Protein AF-A0A929WWQ2-F1 (afdb_monomer_lite)

Foldseek 3Di:
DDPVLVLLQVLQVQLQVCQQAPNPCSQVSSCVSPVQWDWDWDDDPQKIKIKIWHFDDDPPPDSPDIRIHMDMDGNNVPDD

Organism: NCBI:txid1852361

Sequence (80 aa):
AGLTNSSLCQAVREGARAASIGEENPQTVATTVYAAGSYTLTRGDGLVTVTGTAPYQGIGGWVGGQARCSVTTIDEENLP

Secondary structure (DSSP, 8-state):
--HHHHHHHHHHHHHHHHHHTT-S-HHHHHHHH-TTSEEEEEEETTEEEEEEEEE---TTS----EEEEEEEEE-GGG--

pLDDT: mean 80.2, std 12.25, range [47.0, 91.56]

Radius of gyration: 13.49 Å; chains: 1; bounding box: 32×16×42 Å

Structure (mmCIF, N/CA/C/O backbone):
data_AF-A0A929WWQ2-F1
#
_entry.id   AF-A0A929WWQ2-F1
#
loop_
_atom_site.group_PDB
_atom_site.id
_atom_site.type_symbol
_atom_site.label_atom_id
_atom_site.label_alt_id
_atom_site.label_comp_id
_atom_site.label_asym_id
_atom_site.label_entity_id
_atom_site.label_seq_id
_atom_site.pdbx_PDB_ins_code
_atom_site.Cartn_x
_atom_site.Cartn_y
_atom_site.Cartn_z
_atom_site.occupancy
_atom_site.B_iso_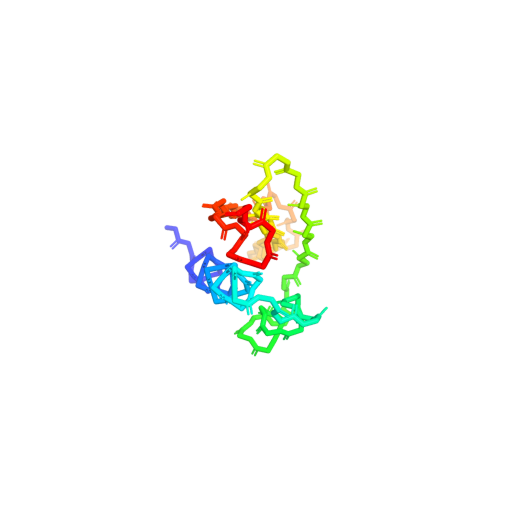or_equiv
_atom_site.auth_seq_id
_atom_site.auth_comp_id
_atom_site.auth_asym_id
_atom_site.auth_atom_id
_atom_site.pdbx_PDB_model_num
ATOM 1 N N . ALA A 1 1 ? 4.109 -12.633 -15.001 1.00 47.00 1 ALA A N 1
ATOM 2 C CA . ALA A 1 1 ? 3.867 -11.524 -14.057 1.00 47.00 1 ALA A CA 1
ATOM 3 C C . ALA A 1 1 ? 5.153 -11.311 -13.273 1.00 47.00 1 ALA A C 1
ATOM 5 O O . ALA A 1 1 ? 5.587 -12.232 -12.598 1.00 47.00 1 ALA A O 1
ATOM 6 N N . GLY A 1 2 ? 5.837 -10.189 -13.509 1.00 54.91 2 GLY A N 1
ATOM 7 C CA . GLY A 1 2 ? 7.206 -9.961 -13.038 1.00 54.91 2 GLY A CA 1
ATOM 8 C C . GLY A 1 2 ? 7.315 -9.893 -11.517 1.00 54.91 2 GLY A C 1
ATOM 9 O O . GLY A 1 2 ? 6.364 -9.490 -10.849 1.00 54.91 2 GLY A O 1
ATOM 10 N N . LEU A 1 3 ? 8.491 -10.262 -11.003 1.00 64.12 3 LEU A N 1
ATOM 11 C CA . LEU A 1 3 ? 8.883 -10.269 -9.584 1.00 64.12 3 LEU A CA 1
ATOM 12 C C . LEU A 1 3 ? 8.466 -8.991 -8.822 1.00 64.12 3 LEU A C 1
ATOM 14 O O . LEU A 1 3 ? 8.125 -9.051 -7.644 1.00 64.12 3 LEU A O 1
ATOM 18 N N . THR A 1 4 ? 8.410 -7.864 -9.533 1.00 71.94 4 THR A N 1
ATOM 19 C CA . THR A 1 4 ? 7.916 -6.546 -9.107 1.00 71.94 4 THR A CA 1
ATOM 20 C C . THR A 1 4 ? 6.478 -6.546 -8.585 1.00 71.94 4 THR A C 1
ATOM 22 O O . THR A 1 4 ? 6.182 -5.867 -7.609 1.00 71.94 4 THR A O 1
ATOM 25 N N . ASN A 1 5 ? 5.563 -7.292 -9.213 1.00 74.81 5 ASN A N 1
ATOM 26 C CA . ASN A 1 5 ? 4.161 -7.315 -8.783 1.00 74.81 5 ASN A CA 1
ATOM 27 C C . ASN A 1 5 ? 3.979 -8.128 -7.498 1.00 74.81 5 ASN A C 1
ATOM 29 O O . ASN A 1 5 ? 3.228 -7.743 -6.607 1.00 74.81 5 ASN A O 1
ATOM 33 N N . SER A 1 6 ? 4.682 -9.259 -7.401 1.00 81.94 6 SER A N 1
ATOM 34 C CA . SER A 1 6 ? 4.654 -10.114 -6.215 1.00 81.94 6 SER A CA 1
ATOM 35 C C . SER A 1 6 ? 5.259 -9.415 -5.001 1.00 81.94 6 SER A C 1
ATOM 37 O O . SER A 1 6 ? 4.650 -9.450 -3.936 1.00 81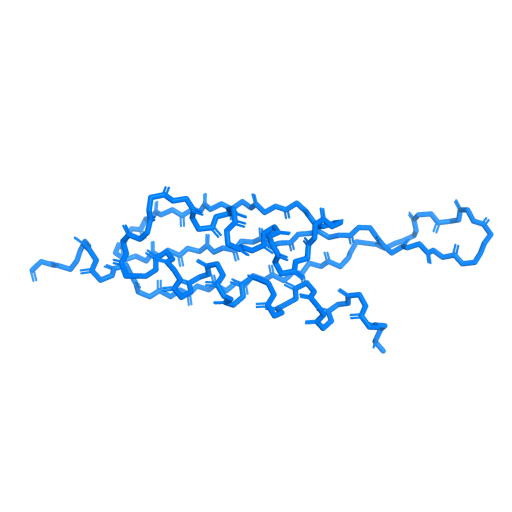.94 6 SER A O 1
ATOM 39 N N . SER A 1 7 ? 6.399 -8.729 -5.163 1.00 85.56 7 SER A N 1
ATOM 40 C CA . SER A 1 7 ? 7.034 -7.980 -4.072 1.00 85.56 7 SER A CA 1
ATOM 41 C C . SER A 1 7 ? 6.179 -6.797 -3.619 1.00 85.56 7 SER A C 1
ATOM 43 O O . SER A 1 7 ? 5.997 -6.604 -2.420 1.00 85.56 7 SER A O 1
ATOM 45 N N . LEU A 1 8 ? 5.578 -6.062 -4.562 1.00 87.19 8 LEU A N 1
ATOM 46 C CA . LEU A 1 8 ? 4.631 -4.988 -4.258 1.00 87.19 8 LEU A CA 1
ATOM 47 C C . LEU A 1 8 ? 3.419 -5.519 -3.483 1.00 87.19 8 LEU A C 1
ATOM 49 O O . LEU A 1 8 ? 3.059 -4.970 -2.447 1.00 87.19 8 LEU A O 1
ATOM 53 N N . CYS A 1 9 ? 2.784 -6.593 -3.957 1.00 88.81 9 CYS A N 1
ATOM 54 C CA . CYS A 1 9 ? 1.633 -7.162 -3.263 1.00 88.81 9 CYS A CA 1
ATOM 55 C C . CYS A 1 9 ? 1.988 -7.700 -1.877 1.00 88.81 9 CYS A C 1
ATOM 57 O O . CYS A 1 9 ? 1.167 -7.601 -0.969 1.00 88.81 9 CYS A O 1
ATOM 59 N N . GLN A 1 10 ? 3.185 -8.257 -1.696 1.00 90.56 10 GLN A N 1
ATOM 60 C CA . GLN A 1 10 ? 3.655 -8.677 -0.380 1.00 90.56 10 GLN A CA 1
ATOM 61 C C . GLN A 1 10 ? 3.812 -7.473 0.557 1.00 90.56 10 GLN A C 1
ATOM 63 O O . GLN A 1 10 ? 3.298 -7.509 1.670 1.00 90.56 10 GLN A O 1
ATOM 68 N N . ALA A 1 11 ? 4.430 -6.387 0.088 1.00 91.06 11 ALA A N 1
ATOM 69 C CA . ALA A 1 11 ? 4.563 -5.148 0.850 1.00 91.06 11 ALA A CA 1
ATOM 70 C C . ALA A 1 11 ? 3.208 -4.551 1.254 1.00 91.06 11 ALA A C 1
ATOM 72 O O . ALA A 1 11 ? 3.013 -4.186 2.409 1.00 91.06 11 ALA A O 1
ATOM 73 N N . VAL A 1 12 ? 2.243 -4.507 0.329 1.00 91.38 12 VAL A N 1
ATOM 74 C CA . VAL A 1 12 ? 0.881 -4.024 0.609 1.00 91.38 12 VAL A CA 1
ATOM 75 C C . VAL A 1 12 ? 0.175 -4.900 1.643 1.00 91.38 12 VAL A C 1
ATOM 77 O O . VAL A 1 12 ? -0.509 -4.367 2.510 1.00 91.38 12 VAL A O 1
ATOM 80 N N . ARG A 1 13 ? 0.338 -6.227 1.581 1.00 90.94 13 ARG A N 1
ATOM 81 C CA . ARG A 1 13 ? -0.232 -7.151 2.577 1.00 90.94 13 ARG A CA 1
ATOM 82 C C . ARG A 1 13 ? 0.366 -6.933 3.962 1.00 90.94 13 ARG A C 1
ATOM 84 O O . ARG A 1 13 ? -0.385 -6.933 4.930 1.00 90.94 13 ARG A O 1
ATOM 91 N N . GLU A 1 14 ? 1.675 -6.720 4.045 1.00 91.56 14 GLU A N 1
ATOM 92 C CA . GLU A 1 14 ? 2.346 -6.457 5.320 1.00 91.56 14 GLU A CA 1
ATOM 93 C C . GLU A 1 14 ? 1.926 -5.102 5.900 1.00 91.56 14 GLU A C 1
ATOM 95 O O . GLU A 1 14 ? 1.547 -5.015 7.064 1.00 91.56 14 GLU A O 1
ATOM 100 N N . GLY A 1 15 ? 1.875 -4.059 5.064 1.00 88.62 15 GLY A N 1
ATOM 101 C CA . GLY A 1 15 ? 1.342 -2.757 5.460 1.00 88.62 15 GLY A CA 1
ATOM 102 C C . GLY A 1 15 ? -0.123 -2.834 5.892 1.00 88.62 15 GLY A C 1
ATOM 103 O O . GLY A 1 15 ? -0.495 -2.220 6.881 1.00 88.62 15 GLY A O 1
ATOM 104 N N . ALA A 1 16 ? -0.956 -3.623 5.208 1.00 88.19 16 ALA A N 1
ATOM 105 C CA . ALA A 1 16 ? -2.352 -3.821 5.596 1.00 88.19 16 ALA A CA 1
ATOM 106 C C . ALA A 1 16 ? -2.478 -4.542 6.942 1.00 88.19 16 ALA A C 1
ATOM 108 O O . ALA A 1 16 ? -3.291 -4.134 7.762 1.00 88.19 16 ALA A O 1
ATOM 109 N N . ARG A 1 17 ? -1.650 -5.560 7.199 1.00 86.06 17 ARG A N 1
ATOM 110 C CA . ARG A 1 17 ? -1.602 -6.255 8.493 1.00 86.06 17 ARG A CA 1
ATOM 111 C C . ARG A 1 17 ? -1.150 -5.331 9.625 1.00 86.06 17 ARG A C 1
ATOM 113 O O . ARG A 1 17 ? -1.689 -5.408 10.719 1.00 86.06 17 ARG A O 1
ATOM 120 N N . ALA A 1 18 ? -0.172 -4.465 9.375 1.00 87.75 18 ALA A N 1
ATOM 121 C CA . ALA A 1 18 ? 0.238 -3.454 10.343 1.00 87.75 18 ALA A CA 1
ATOM 122 C C . ALA A 1 18 ? -0.892 -2.436 10.583 1.00 87.75 18 ALA A C 1
ATOM 124 O O . ALA A 1 18 ? -1.215 -2.106 11.719 1.00 87.75 18 ALA A O 1
ATOM 125 N N . ALA A 1 19 ? -1.557 -1.996 9.514 1.00 86.38 19 ALA A N 1
ATOM 126 C CA . ALA A 1 19 ? -2.660 -1.050 9.605 1.00 86.38 19 ALA A CA 1
ATOM 127 C C . ALA A 1 19 ? -3.862 -1.616 10.377 1.00 86.38 19 ALA A C 1
ATOM 129 O O . ALA A 1 19 ? -4.486 -0.877 11.131 1.00 86.38 19 ALA A O 1
ATOM 130 N N . SER A 1 20 ? -4.172 -2.911 10.218 1.00 84.56 20 SER A N 1
ATOM 131 C CA . SER A 1 20 ? -5.296 -3.544 10.918 1.00 84.56 20 SER A CA 1
ATOM 132 C C . SER A 1 20 ? -5.113 -3.572 12.430 1.00 84.56 20 SER A C 1
ATOM 134 O O . SER A 1 20 ? -6.091 -3.387 13.142 1.00 84.56 20 SER A O 1
ATOM 136 N N . ILE A 1 21 ? -3.878 -3.749 12.914 1.00 87.56 21 ILE A N 1
ATOM 137 C CA . ILE A 1 21 ? -3.561 -3.795 14.352 1.00 87.56 21 ILE A CA 1
ATOM 138 C C . ILE A 1 21 ? -3.321 -2.408 14.973 1.00 87.56 21 ILE A C 1
ATOM 140 O O . ILE A 1 21 ? -2.905 -2.328 16.127 1.00 87.56 21 ILE A O 1
ATOM 144 N N . GLY A 1 22 ? -3.546 -1.325 14.221 1.00 81.75 22 GLY A N 1
ATOM 145 C CA . GLY A 1 22 ? -3.364 0.046 14.707 1.00 81.75 22 GLY A CA 1
ATOM 146 C C . GLY A 1 22 ? -1.924 0.568 14.648 1.00 81.75 22 GLY A C 1
ATOM 147 O O . GLY A 1 22 ? -1.595 1.500 15.376 1.00 81.75 22 GLY A O 1
ATOM 148 N N . GLU A 1 23 ? -1.051 0.004 13.802 1.00 85.44 23 GLU A N 1
ATOM 149 C CA . GLU A 1 23 ? 0.282 0.580 13.574 1.00 85.44 23 GLU A CA 1
ATOM 150 C C . GLU A 1 23 ? 0.155 2.029 13.085 1.00 85.44 23 GLU A C 1
ATOM 152 O O . GLU A 1 23 ? -0.623 2.327 12.178 1.00 85.44 23 GLU A O 1
ATOM 157 N N . GLU A 1 24 ? 0.961 2.927 13.651 1.00 81.06 24 GLU A N 1
ATOM 158 C CA . GLU A 1 24 ? 0.895 4.361 13.350 1.00 81.06 24 GLU A CA 1
ATOM 159 C C . GLU A 1 24 ? 1.381 4.672 11.919 1.00 81.06 24 GLU A C 1
ATOM 161 O O . GLU A 1 24 ? 0.889 5.590 11.266 1.00 81.06 24 GLU A O 1
ATOM 166 N N . ASN A 1 25 ? 2.329 3.874 11.400 1.00 84.69 25 ASN A N 1
ATOM 167 C CA . ASN A 1 25 ? 2.969 4.086 10.096 1.00 84.69 25 ASN A CA 1
ATOM 168 C C . ASN A 1 25 ? 3.061 2.803 9.231 1.00 84.69 25 ASN A C 1
ATOM 170 O O . ASN A 1 25 ? 4.152 2.366 8.848 1.00 84.69 25 ASN A O 1
ATOM 174 N N . PRO A 1 26 ? 1.930 2.211 8.815 1.00 85.06 26 PRO A N 1
ATOM 175 C CA . PRO A 1 26 ? 1.895 0.971 8.029 1.00 85.06 26 PRO A CA 1
ATOM 176 C C . PRO A 1 26 ? 2.499 1.120 6.625 1.00 85.06 26 PRO A C 1
ATOM 178 O O . PRO A 1 26 ? 2.974 0.155 6.022 1.00 85.06 26 PRO A O 1
ATOM 181 N N . GLN A 1 27 ? 2.534 2.346 6.098 1.00 86.88 27 GLN A N 1
ATOM 182 C CA . GLN A 1 27 ? 3.222 2.665 4.846 1.00 86.88 27 GLN A CA 1
ATOM 183 C C . GLN A 1 27 ? 4.741 2.479 4.976 1.00 86.88 27 GLN A C 1
ATOM 185 O O . GLN A 1 27 ? 5.379 2.017 4.029 1.00 86.88 27 GLN A O 1
ATOM 190 N N . THR A 1 28 ? 5.323 2.775 6.142 1.00 88.50 28 THR A N 1
ATOM 191 C CA . THR A 1 28 ? 6.752 2.555 6.424 1.00 88.50 28 THR A CA 1
ATOM 192 C C . THR A 1 28 ? 7.081 1.066 6.464 1.00 88.50 28 THR A C 1
ATOM 194 O O . THR A 1 28 ? 8.108 0.647 5.924 1.00 88.50 28 THR A O 1
ATOM 197 N N . VAL A 1 29 ? 6.177 0.245 7.009 1.00 89.81 29 VAL A N 1
ATOM 198 C CA . VAL A 1 29 ? 6.297 -1.220 6.989 1.00 89.81 29 VAL A CA 1
ATOM 199 C C . VAL A 1 29 ? 6.303 -1.737 5.546 1.00 89.81 29 VAL A C 1
ATOM 201 O O . VAL A 1 29 ? 7.232 -2.436 5.140 1.00 89.81 29 VAL A O 1
ATOM 204 N N . ALA A 1 30 ? 5.337 -1.314 4.724 1.00 87.81 30 ALA A N 1
ATOM 205 C CA . ALA A 1 30 ? 5.290 -1.678 3.306 1.00 87.81 30 ALA A CA 1
ATOM 206 C C . ALA A 1 30 ? 6.538 -1.203 2.531 1.00 87.81 30 ALA A C 1
ATOM 208 O O . ALA A 1 30 ? 7.106 -1.947 1.730 1.00 87.81 30 ALA A O 1
ATOM 209 N N . THR A 1 31 ? 7.020 0.010 2.810 1.00 86.75 31 THR A N 1
ATOM 210 C CA . THR A 1 31 ? 8.220 0.580 2.174 1.00 86.75 31 THR A CA 1
ATOM 211 C C . THR A 1 31 ? 9.488 -0.183 2.558 1.00 86.75 31 THR A C 1
ATOM 213 O O . THR A 1 31 ? 10.355 -0.384 1.712 1.00 86.75 31 THR A O 1
ATOM 216 N N . THR A 1 32 ? 9.577 -0.680 3.794 1.00 89.44 32 THR A N 1
ATOM 217 C CA . THR A 1 32 ? 10.680 -1.549 4.237 1.00 89.44 32 THR A CA 1
ATOM 218 C C . THR A 1 32 ? 10.719 -2.858 3.446 1.00 89.44 32 THR A C 1
ATOM 220 O O . THR A 1 32 ? 11.795 -3.328 3.082 1.00 89.44 32 THR A O 1
ATOM 223 N N . VAL A 1 33 ? 9.552 -3.432 3.128 1.00 87.75 33 VAL A N 1
ATOM 224 C CA . VAL A 1 33 ? 9.451 -4.657 2.318 1.00 87.75 33 VAL A CA 1
ATOM 225 C C . VAL A 1 33 ? 9.774 -4.385 0.846 1.00 87.75 33 VAL A C 1
ATOM 227 O O . VAL A 1 33 ? 10.454 -5.184 0.201 1.00 87.75 33 VAL A O 1
ATOM 230 N N . TYR A 1 34 ? 9.291 -3.270 0.293 1.00 86.62 34 TYR A N 1
ATOM 231 C CA . TYR A 1 34 ? 9.552 -2.896 -1.094 1.00 86.62 34 TYR A CA 1
ATOM 232 C C . TYR A 1 34 ? 9.610 -1.370 -1.273 1.00 86.62 34 TYR A C 1
ATOM 234 O O . TYR A 1 34 ? 8.596 -0.702 -1.472 1.00 86.62 34 TYR A O 1
ATOM 242 N N . ALA A 1 35 ? 10.826 -0.819 -1.259 1.00 83.75 35 ALA A N 1
ATOM 243 C CA . ALA A 1 35 ? 11.056 0.630 -1.272 1.00 83.75 35 ALA A CA 1
ATOM 244 C C . ALA A 1 35 ? 10.730 1.316 -2.610 1.00 83.75 35 ALA A C 1
ATOM 246 O O . ALA A 1 35 ? 10.473 2.513 -2.650 1.00 83.75 35 ALA A O 1
ATOM 247 N N . ALA A 1 36 ? 10.738 0.567 -3.717 1.00 80.19 36 ALA A N 1
ATOM 248 C CA . ALA A 1 36 ? 10.486 1.110 -5.054 1.00 80.19 36 ALA A CA 1
ATOM 249 C C . ALA A 1 36 ? 8.985 1.288 -5.380 1.00 80.19 36 ALA A C 1
ATOM 251 O O . ALA A 1 36 ? 8.640 1.670 -6.499 1.00 80.19 36 ALA A O 1
ATOM 252 N N . GLY A 1 37 ? 8.094 0.988 -4.428 1.00 84.12 37 GLY A N 1
ATOM 253 C CA . GLY A 1 37 ? 6.656 1.223 -4.534 1.00 84.12 37 GLY A CA 1
ATOM 254 C C . GLY A 1 37 ? 6.216 2.476 -3.779 1.00 84.12 37 GLY A C 1
ATOM 255 O O . GLY A 1 37 ? 6.836 2.886 -2.805 1.00 84.12 37 GLY A O 1
ATOM 256 N N . SER A 1 38 ? 5.118 3.077 -4.221 1.00 87.56 38 SER A N 1
ATOM 257 C CA . SER A 1 38 ? 4.388 4.116 -3.492 1.00 87.56 38 SER A CA 1
ATOM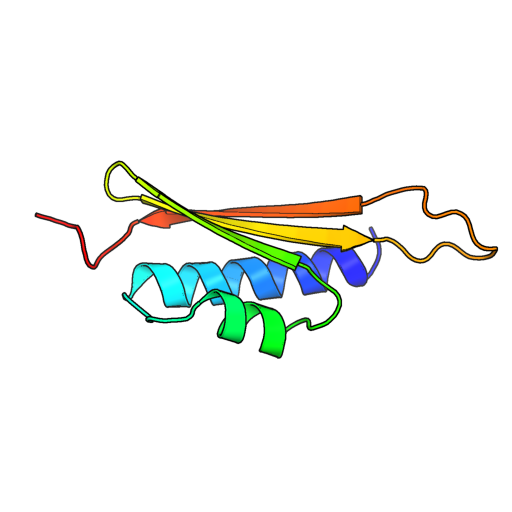 258 C C . SER A 1 38 ? 3.173 3.499 -2.817 1.00 87.56 38 SER A C 1
ATOM 260 O O . SER A 1 38 ? 2.470 2.710 -3.447 1.00 87.56 38 SER A O 1
ATOM 262 N N . TYR A 1 39 ? 2.910 3.869 -1.564 1.00 89.06 39 TYR A N 1
ATOM 263 C CA . TYR A 1 39 ? 1.838 3.284 -0.759 1.00 89.06 39 TYR A CA 1
ATOM 264 C C . TYR A 1 39 ? 0.893 4.358 -0.237 1.00 89.06 39 TYR A C 1
ATOM 266 O O . TYR A 1 39 ? 1.323 5.359 0.333 1.00 89.06 39 TYR A O 1
ATOM 274 N N . THR A 1 40 ? -0.403 4.130 -0.389 1.00 90.81 40 THR A N 1
ATOM 275 C CA . THR A 1 40 ? -1.468 5.001 0.108 1.00 90.81 40 THR A CA 1
ATOM 276 C C . THR A 1 40 ? -2.347 4.213 1.064 1.00 90.81 40 THR A C 1
ATOM 278 O O . THR A 1 40 ? -2.759 3.096 0.743 1.00 90.81 40 THR A O 1
ATOM 281 N N . LEU A 1 41 ? -2.628 4.794 2.228 1.00 88.12 41 LEU A N 1
ATOM 282 C CA . LEU A 1 41 ? -3.555 4.240 3.207 1.00 88.12 41 LEU A CA 1
ATOM 283 C C . LEU A 1 41 ? -4.881 5.003 3.148 1.00 88.12 41 LEU A C 1
ATOM 285 O O . LEU A 1 41 ? -4.901 6.229 3.055 1.00 88.12 41 LEU A O 1
ATOM 289 N N . THR A 1 42 ? -5.994 4.286 3.207 1.00 89.31 42 THR A N 1
ATOM 290 C CA . THR A 1 42 ? -7.335 4.862 3.309 1.00 89.31 42 THR A CA 1
ATOM 291 C C . THR A 1 42 ? -8.099 4.112 4.387 1.00 89.31 42 THR A C 1
ATOM 293 O O . THR A 1 42 ? -8.313 2.910 4.257 1.00 89.31 42 THR A O 1
ATOM 296 N N . ARG A 1 43 ? -8.492 4.813 5.452 1.00 86.81 43 ARG A N 1
ATOM 297 C CA . ARG A 1 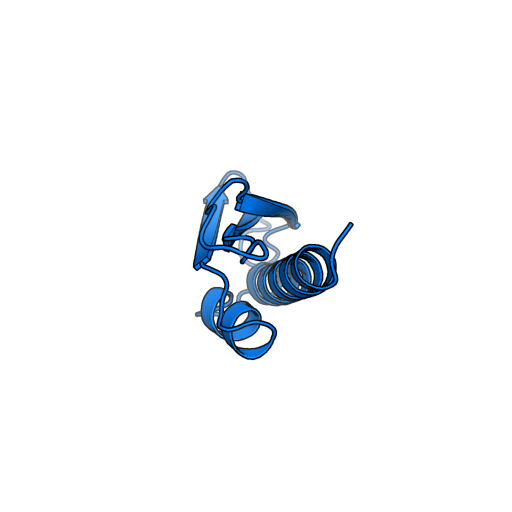43 ? -9.295 4.273 6.554 1.00 86.81 43 ARG A CA 1
ATOM 298 C C . ARG A 1 43 ? -10.713 4.834 6.461 1.00 86.81 43 ARG A C 1
ATOM 300 O O . ARG A 1 43 ? -10.877 6.034 6.244 1.00 86.81 43 ARG A O 1
ATOM 307 N N . GLY A 1 44 ? -11.717 3.977 6.602 1.00 84.50 44 GLY A N 1
ATOM 308 C CA . GLY A 1 44 ? -13.129 4.350 6.529 1.00 84.50 44 GLY A CA 1
ATOM 309 C C . GLY A 1 44 ? -14.038 3.154 6.796 1.00 84.50 44 GLY A C 1
ATOM 310 O O . GLY A 1 44 ? -13.668 2.026 6.490 1.00 84.50 44 GLY A O 1
ATOM 311 N N . ASP A 1 45 ? -15.205 3.401 7.395 1.00 83.25 45 ASP A N 1
ATOM 312 C CA . ASP A 1 45 ? -16.233 2.376 7.650 1.00 83.25 45 ASP A CA 1
ATOM 313 C C . ASP A 1 45 ? -15.733 1.145 8.445 1.00 83.25 45 ASP A C 1
ATOM 315 O O . ASP A 1 45 ? -16.148 0.017 8.188 1.00 83.25 45 ASP A O 1
ATOM 319 N N . GLY A 1 46 ? -14.803 1.339 9.393 1.00 84.50 46 GLY A N 1
ATOM 320 C CA . GLY A 1 46 ? -14.193 0.241 10.169 1.00 84.50 46 GLY A CA 1
ATOM 321 C C . GLY A 1 46 ? -13.252 -0.658 9.352 1.00 84.50 46 GLY A C 1
ATOM 322 O O . GLY A 1 46 ? -12.859 -1.737 9.794 1.00 84.50 46 GLY A O 1
ATOM 323 N N . LEU A 1 47 ? -12.895 -0.228 8.142 1.00 87.69 47 LEU A N 1
ATOM 324 C CA . LEU A 1 47 ? -11.966 -0.903 7.252 1.00 87.69 47 LEU A CA 1
ATOM 325 C C . LEU A 1 47 ? -10.753 -0.014 6.994 1.00 87.69 47 LEU A C 1
ATOM 327 O O . LEU A 1 47 ? -10.825 1.218 6.951 1.00 87.69 47 LEU A O 1
ATOM 331 N N . VAL A 1 48 ? -9.627 -0.662 6.734 1.00 89.38 48 VAL A N 1
ATOM 332 C CA . VAL A 1 48 ? -8.414 -0.019 6.261 1.00 89.38 48 VAL A CA 1
ATOM 333 C C . VAL A 1 48 ? -7.975 -0.648 4.947 1.00 89.38 48 VAL A C 1
ATOM 335 O O . VAL A 1 48 ? -7.855 -1.864 4.795 1.00 89.38 48 VAL A O 1
ATOM 338 N N . THR A 1 49 ? -7.778 0.204 3.948 1.00 89.62 49 THR A N 1
ATOM 339 C CA . THR A 1 49 ? -7.345 -0.174 2.608 1.00 89.62 49 THR A CA 1
ATOM 340 C C . THR A 1 49 ? -5.953 0.371 2.356 1.00 89.62 49 THR A C 1
ATOM 342 O O . THR A 1 49 ? -5.724 1.578 2.402 1.00 89.62 49 THR A O 1
ATOM 345 N N . VAL A 1 50 ? -5.023 -0.522 2.036 1.00 91.19 50 VAL A N 1
ATOM 346 C CA . VAL A 1 50 ? -3.667 -0.177 1.613 1.00 91.19 50 VAL A CA 1
ATOM 347 C C . VAL A 1 50 ? -3.564 -0.406 0.118 1.00 91.19 50 VAL A C 1
ATOM 349 O O . VAL A 1 50 ? -3.843 -1.498 -0.374 1.00 91.19 50 VAL A O 1
ATOM 352 N N . THR A 1 51 ? -3.164 0.624 -0.619 1.00 90.50 51 THR A N 1
ATOM 353 C CA . THR A 1 51 ? -2.892 0.543 -2.056 1.00 90.50 51 THR A CA 1
ATOM 354 C C . THR A 1 51 ? -1.415 0.799 -2.300 1.00 90.50 51 THR A C 1
ATOM 356 O O . THR A 1 51 ? -0.903 1.841 -1.916 1.00 90.50 51 THR A O 1
ATOM 359 N N . GLY A 1 52 ? -0.733 -0.136 -2.953 1.00 90.56 52 GLY A N 1
ATOM 360 C CA . GLY A 1 52 ? 0.630 0.025 -3.445 1.00 90.56 52 GLY A CA 1
ATOM 361 C C . GLY A 1 52 ? 0.653 0.147 -4.963 1.00 90.56 52 GLY A C 1
ATOM 362 O O . GLY A 1 52 ? -0.072 -0.570 -5.658 1.00 90.56 52 GLY A O 1
ATOM 363 N N . THR A 1 53 ? 1.510 1.019 -5.483 1.00 87.75 53 THR A N 1
ATOM 364 C CA . THR A 1 53 ? 1.786 1.158 -6.916 1.00 87.75 53 THR A CA 1
ATOM 365 C C . THR A 1 53 ? 3.284 1.189 -7.182 1.00 87.75 53 THR A C 1
ATOM 367 O O . THR A 1 53 ? 4.001 1.909 -6.497 1.00 87.75 53 THR A O 1
ATOM 370 N N . ALA A 1 54 ? 3.769 0.469 -8.192 1.00 84.19 54 ALA A N 1
ATOM 371 C CA . ALA A 1 54 ? 5.163 0.559 -8.629 1.00 84.19 54 ALA A CA 1
ATOM 372 C C . ALA A 1 54 ? 5.286 0.579 -10.156 1.00 84.19 54 ALA A C 1
ATOM 374 O O . ALA A 1 54 ? 4.586 -0.179 -10.832 1.00 84.19 54 ALA A O 1
ATOM 375 N N . PRO A 1 55 ? 6.181 1.403 -10.724 1.00 74.94 55 PRO A N 1
ATOM 376 C CA . PRO A 1 55 ? 6.426 1.405 -12.159 1.00 74.94 55 PR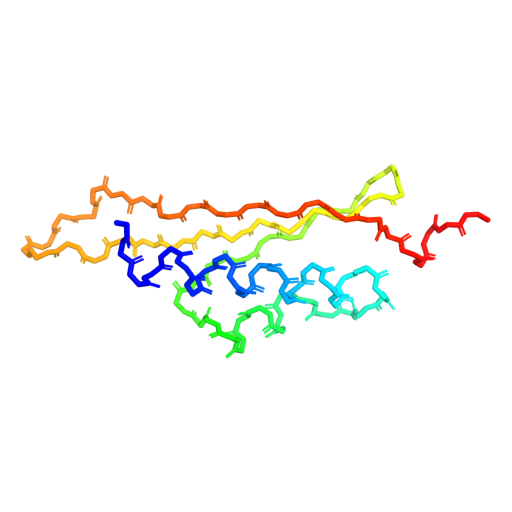O A CA 1
ATOM 377 C C . PRO A 1 55 ? 7.160 0.125 -12.582 1.00 74.94 55 PRO A C 1
ATOM 379 O O . PRO A 1 55 ? 8.170 -0.256 -11.986 1.00 74.94 55 PRO A O 1
ATOM 382 N N . TYR A 1 56 ? 6.696 -0.535 -13.645 1.00 67.62 56 TYR A N 1
ATOM 383 C CA . TYR A 1 56 ? 7.487 -1.574 -14.299 1.00 67.62 56 TYR A CA 1
ATOM 384 C C . TYR A 1 56 ? 8.625 -0.917 -15.085 1.00 67.62 56 TYR A C 1
ATOM 386 O O . TYR A 1 56 ? 8.390 -0.147 -16.015 1.00 67.62 56 TYR A O 1
ATOM 394 N N . GLN A 1 57 ? 9.866 -1.250 -14.730 1.00 61.09 57 GLN A N 1
ATOM 395 C CA . GLN A 1 57 ? 11.039 -0.937 -15.544 1.00 61.09 57 GLN A CA 1
ATOM 396 C C . GLN A 1 57 ? 11.089 -1.942 -16.705 1.00 61.09 57 GLN A C 1
ATOM 398 O O . GLN A 1 57 ? 11.474 -3.097 -16.523 1.00 61.09 57 GLN A O 1
ATOM 403 N N . GLY A 1 58 ? 10.619 -1.534 -17.884 1.00 57.09 58 GLY A N 1
ATOM 404 C CA . GLY A 1 58 ? 10.766 -2.313 -19.112 1.00 57.09 58 GLY A CA 1
ATOM 405 C C . GLY A 1 58 ? 12.181 -2.204 -19.688 1.00 57.09 58 GLY A C 1
ATOM 406 O O . GLY A 1 58 ? 12.852 -1.182 -19.528 1.00 57.09 58 GLY A O 1
ATOM 407 N N . ILE A 1 59 ? 12.632 -3.244 -20.396 1.00 48.38 59 ILE A N 1
ATOM 408 C CA . ILE A 1 59 ? 13.867 -3.193 -21.192 1.00 48.38 59 ILE A CA 1
ATOM 409 C C . ILE A 1 59 ? 13.684 -2.100 -22.258 1.00 48.38 59 ILE A C 1
ATOM 411 O O . ILE A 1 59 ? 12.794 -2.202 -23.097 1.00 48.38 59 ILE A O 1
ATOM 415 N N . GLY A 1 60 ? 14.502 -1.045 -22.210 1.00 59.38 60 GLY A N 1
ATOM 416 C CA . GLY A 1 60 ? 14.522 0.003 -23.239 1.00 59.38 60 GLY A CA 1
ATOM 417 C C . GLY A 1 60 ? 13.728 1.286 -22.949 1.00 59.38 60 GLY A C 1
ATOM 418 O O . GLY A 1 60 ? 13.367 1.979 -23.892 1.00 59.38 60 GLY A O 1
ATOM 419 N N . GLY A 1 61 ? 13.454 1.635 -21.686 1.00 52.81 61 GLY A N 1
ATOM 420 C CA . GLY A 1 61 ? 12.954 2.978 -21.329 1.00 52.81 61 GLY A CA 1
ATOM 421 C C . GLY A 1 61 ? 11.450 3.214 -21.524 1.00 52.81 61 GLY A C 1
ATOM 422 O O . GLY A 1 61 ? 10.970 4.324 -21.309 1.00 52.81 61 GLY A O 1
ATOM 423 N N . TRP A 1 62 ? 10.683 2.177 -21.869 1.00 52.19 62 TRP A N 1
ATOM 424 C CA . TRP A 1 62 ? 9.221 2.227 -21.853 1.00 52.19 62 TRP A CA 1
ATOM 425 C C . TRP A 1 62 ? 8.696 2.059 -20.421 1.00 52.19 62 TRP A C 1
ATOM 427 O O . TRP A 1 62 ? 8.688 0.953 -19.877 1.00 52.19 62 TRP A O 1
ATOM 437 N N . VAL A 1 63 ? 8.197 3.145 -19.823 1.00 58.28 63 VAL A N 1
ATOM 438 C CA . VAL A 1 63 ? 7.363 3.097 -18.608 1.00 58.28 63 VAL A CA 1
ATOM 439 C C . VAL A 1 63 ? 5.935 2.739 -19.038 1.00 58.28 63 VAL A C 1
ATOM 441 O O . VAL A 1 63 ? 5.050 3.583 -19.098 1.00 58.28 63 VAL A O 1
ATOM 444 N N . GLY A 1 64 ? 5.732 1.494 -19.473 1.00 57.91 64 GLY A N 1
ATOM 445 C CA . GLY A 1 64 ? 4.476 1.074 -20.110 1.00 57.91 64 GLY A CA 1
ATOM 446 C C . GLY A 1 64 ? 3.403 0.545 -19.155 1.00 57.91 64 GLY A C 1
ATOM 447 O O . GLY A 1 64 ? 2.246 0.424 -19.544 1.00 57.91 64 GLY A O 1
ATOM 448 N N . GLY A 1 65 ? 3.752 0.215 -17.910 1.00 67.94 65 GLY A N 1
ATOM 449 C CA . GLY A 1 65 ? 2.792 -0.334 -16.958 1.00 67.94 65 GLY A CA 1
ATOM 450 C C . GLY A 1 65 ? 3.131 0.021 -15.521 1.00 67.94 65 GLY A C 1
ATOM 451 O O . GLY A 1 65 ? 4.294 0.019 -15.124 1.00 67.94 65 GLY A O 1
ATOM 452 N N . GLN A 1 66 ? 2.098 0.278 -14.731 1.00 75.38 66 GLN A N 1
ATOM 453 C CA . GLN A 1 66 ? 2.180 0.373 -13.280 1.00 75.38 66 GLN A CA 1
ATOM 454 C C . GLN A 1 66 ? 1.629 -0.922 -12.677 1.00 75.38 66 GLN A C 1
ATOM 456 O O . GLN A 1 66 ? 0.506 -1.329 -12.978 1.00 75.38 66 GLN A O 1
ATOM 461 N N . ALA A 1 67 ? 2.423 -1.588 -11.844 1.00 80.38 67 ALA A N 1
ATOM 462 C CA . ALA A 1 67 ? 1.930 -2.620 -10.948 1.00 80.38 67 ALA A CA 1
ATOM 463 C C . ALA A 1 67 ? 1.059 -1.930 -9.899 1.00 80.38 67 ALA A C 1
ATOM 465 O O . ALA A 1 67 ? 1.518 -0.975 -9.277 1.00 80.38 67 ALA A O 1
ATOM 466 N N . ARG A 1 68 ? -0.175 -2.393 -9.697 1.00 85.75 68 ARG A N 1
ATOM 467 C CA . ARG A 1 68 ? -1.040 -1.932 -8.608 1.00 85.75 68 ARG A CA 1
ATOM 468 C C . ARG A 1 68 ? -1.495 -3.134 -7.802 1.00 85.75 68 ARG A C 1
ATOM 470 O O . ARG A 1 68 ? -1.982 -4.106 -8.373 1.00 85.75 68 ARG A O 1
ATOM 477 N N . CYS A 1 69 ? -1.382 -3.031 -6.486 1.00 89.12 69 CYS A N 1
ATOM 478 C CA . CYS A 1 69 ? -1.946 -3.994 -5.557 1.00 89.12 69 CYS A CA 1
ATOM 479 C C . CYS A 1 69 ? -2.725 -3.253 -4.475 1.00 89.12 69 CYS A C 1
ATOM 481 O O . CYS A 1 69 ? -2.247 -2.248 -3.957 1.00 89.12 69 CYS A O 1
ATOM 483 N N . SER A 1 70 ? -3.920 -3.726 -4.140 1.00 89.38 70 SER A N 1
ATOM 484 C CA . SER A 1 70 ? -4.734 -3.159 -3.064 1.00 89.38 70 SER A CA 1
ATOM 485 C C . SER A 1 70 ? -5.221 -4.266 -2.146 1.00 89.38 70 SER A C 1
ATOM 487 O O . SER A 1 70 ? -5.693 -5.299 -2.623 1.00 89.38 70 SER A O 1
ATOM 489 N N . VAL A 1 71 ? -5.113 -4.043 -0.843 1.00 90.75 71 VAL A N 1
ATOM 490 C CA . VAL A 1 71 ? -5.606 -4.949 0.192 1.00 90.75 71 VAL A CA 1
ATOM 491 C C . VAL A 1 71 ? -6.492 -4.149 1.126 1.00 90.75 71 VAL A C 1
ATOM 493 O O . VAL A 1 71 ? -6.065 -3.127 1.655 1.00 90.75 71 VAL A O 1
ATOM 496 N N . THR A 1 72 ? -7.712 -4.631 1.321 1.00 89.12 72 THR A N 1
ATOM 497 C CA . THR A 1 72 ? -8.649 -4.108 2.314 1.00 89.12 72 THR A CA 1
ATOM 498 C C . THR A 1 72 ? -8.745 -5.116 3.444 1.00 89.12 72 THR A C 1
ATOM 500 O O . THR A 1 72 ? -8.918 -6.310 3.198 1.00 89.12 72 THR A O 1
ATOM 503 N N . THR A 1 73 ? -8.605 -4.637 4.670 1.00 86.88 73 THR A N 1
ATOM 504 C CA . THR A 1 73 ? -8.726 -5.427 5.893 1.00 86.88 73 THR A CA 1
ATOM 505 C C . THR A 1 73 ? -9.545 -4.658 6.921 1.00 86.88 73 THR A C 1
ATOM 507 O O . THR A 1 73 ? -9.794 -3.465 6.757 1.00 86.88 73 THR A O 1
ATOM 510 N N . ILE A 1 74 ? -10.005 -5.356 7.952 1.00 84.38 74 ILE A N 1
ATOM 511 C CA . ILE A 1 74 ? -10.722 -4.756 9.076 1.00 84.38 74 ILE A CA 1
ATOM 512 C C . ILE A 1 74 ? -9.737 -3.898 9.874 1.00 84.38 74 ILE A C 1
ATOM 514 O O . ILE A 1 74 ? -8.580 -4.284 10.048 1.00 84.38 74 ILE A O 1
ATOM 518 N N . ASP A 1 75 ? -10.189 -2.727 10.303 1.00 81.19 75 ASP A N 1
ATOM 519 C CA . ASP A 1 75 ? -9.457 -1.842 11.200 1.00 81.19 75 ASP A CA 1
ATOM 520 C C . ASP A 1 75 ? -9.840 -2.219 12.634 1.00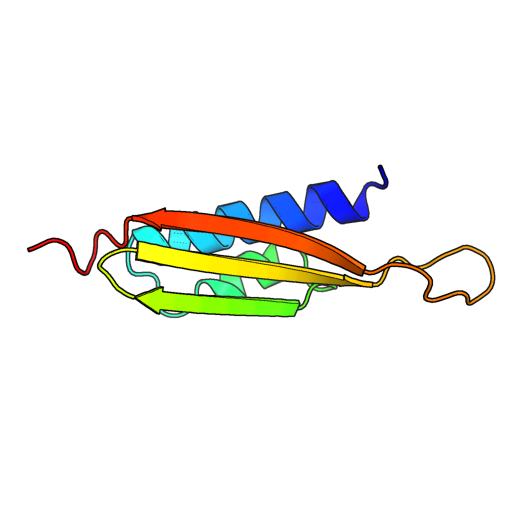 81.19 75 ASP A C 1
ATOM 522 O O . ASP A 1 75 ? -10.869 -1.781 13.144 1.00 81.19 75 ASP A O 1
ATOM 526 N N . GLU A 1 76 ? -9.058 -3.103 13.261 1.00 74.81 76 GLU A N 1
ATOM 527 C CA . GLU A 1 76 ? -9.390 -3.648 14.585 1.00 74.81 76 GLU A CA 1
ATOM 528 C C . GLU A 1 76 ? -9.373 -2.562 15.670 1.00 74.81 76 GLU A C 1
ATOM 530 O O . GLU A 1 76 ? -10.069 -2.681 16.673 1.00 74.81 76 GLU A O 1
ATOM 535 N N . GLU A 1 77 ? -8.635 -1.475 15.434 1.00 64.88 77 GLU A N 1
ATOM 536 C CA . GLU A 1 77 ? -8.570 -0.307 16.318 1.00 64.88 77 GLU A CA 1
ATOM 537 C C . GLU A 1 77 ? -9.880 0.504 16.361 1.00 64.88 77 GLU A C 1
ATOM 539 O O . GLU A 1 77 ? -10.138 1.214 17.328 1.00 64.88 77 GLU A O 1
ATOM 544 N N . ASN A 1 78 ? -10.724 0.386 15.332 1.00 62.22 78 ASN A N 1
ATOM 545 C CA . ASN A 1 78 ? -11.986 1.120 15.197 1.00 62.22 78 ASN A CA 1
ATOM 546 C C . ASN A 1 78 ? -13.208 0.184 15.233 1.00 62.22 78 ASN A C 1
ATOM 548 O O . ASN A 1 78 ? -14.291 0.536 14.756 1.00 62.22 78 ASN A O 1
ATOM 552 N N . LEU A 1 79 ? -13.038 -1.029 15.768 1.00 60.00 79 LEU A N 1
ATOM 553 C CA . LEU A 1 79 ? -14.156 -1.912 16.084 1.00 60.00 79 LEU A CA 1
ATOM 554 C C . LEU A 1 79 ? -14.854 -1.407 17.365 1.00 60.00 79 LEU A C 1
ATOM 556 O O . LEU A 1 79 ? -14.168 -1.172 18.361 1.00 60.00 79 LEU A O 1
ATOM 560 N N . PRO A 1 80 ? -16.187 -1.204 17.341 1.00 59.19 80 PRO A N 1
ATOM 561 C CA . PRO A 1 80 ? -16.953 -0.747 18.502 1.00 59.19 80 PRO A CA 1
ATOM 562 C C . PRO A 1 80 ? -17.035 -1.783 19.631 1.00 59.19 80 PRO A C 1
ATOM 564 O O . PRO A 1 80 ? -16.971 -3.002 19.341 1.00 59.19 80 PRO A O 1
#